Protein AF-A0A3N5VR86-F1 (afdb_monomer_lite)

Structure (mmCIF, N/CA/C/O backbone):
data_AF-A0A3N5VR86-F1
#
_entry.id   AF-A0A3N5VR86-F1
#
loop_
_atom_site.group_PDB
_atom_site.id
_atom_site.type_symbol
_atom_site.label_atom_id
_atom_site.label_alt_id
_atom_site.label_comp_id
_atom_site.label_asym_id
_atom_site.label_entity_id
_atom_site.label_seq_id
_atom_site.pdbx_PDB_ins_code
_atom_site.Cartn_x
_atom_site.Cartn_y
_atom_site.Cartn_z
_atom_site.occupancy
_atom_site.B_iso_or_equiv
_atom_site.auth_seq_id
_atom_site.auth_comp_id
_atom_site.auth_asym_id
_atom_site.auth_atom_id
_atom_site.pdbx_PDB_model_num
ATOM 1 N N . MET A 1 1 ? -20.592 16.393 18.554 1.00 48.22 1 MET A N 1
ATOM 2 C CA . MET A 1 1 ? -19.288 15.697 18.488 1.00 48.22 1 MET A CA 1
ATOM 3 C C . MET A 1 1 ? -19.389 14.671 17.371 1.00 48.22 1 MET A C 1
ATOM 5 O O . MET A 1 1 ? -20.333 13.891 17.407 1.00 48.22 1 MET A O 1
ATOM 9 N N . LYS A 1 2 ? -18.536 14.726 16.339 1.00 50.59 2 LYS A N 1
ATOM 10 C CA . LYS A 1 2 ? -18.506 13.680 15.300 1.00 50.59 2 LYS A CA 1
ATOM 11 C C . LYS A 1 2 ? -17.935 12.411 15.940 1.00 50.59 2 LYS A C 1
ATOM 13 O O . LYS A 1 2 ? -16.921 12.503 16.624 1.00 50.59 2 LYS A O 1
ATOM 18 N N . ALA A 1 3 ? -18.610 11.278 15.774 1.00 68.69 3 ALA A N 1
ATOM 19 C CA . ALA A 1 3 ? -18.090 9.990 16.219 1.00 68.69 3 ALA A CA 1
ATOM 20 C C . ALA A 1 3 ? -16.789 9.670 15.465 1.00 68.69 3 ALA A C 1
ATOM 22 O O . ALA A 1 3 ? -16.685 9.978 14.275 1.00 68.69 3 ALA A O 1
ATOM 23 N N . SER A 1 4 ? -15.808 9.083 16.154 1.00 71.00 4 SER A N 1
ATOM 24 C CA . SER A 1 4 ? -14.582 8.597 15.517 1.00 71.00 4 SER A CA 1
ATOM 25 C C . SER A 1 4 ? -14.919 7.440 14.566 1.00 71.00 4 SER A C 1
ATOM 27 O O . SER A 1 4 ? -15.723 6.582 14.942 1.00 71.00 4 SER A O 1
ATOM 29 N N . PRO A 1 5 ? -14.356 7.408 13.346 1.00 75.75 5 PRO A N 1
ATOM 30 C CA . PRO A 1 5 ? -14.631 6.344 12.388 1.00 75.75 5 PRO A CA 1
ATOM 31 C C . PRO A 1 5 ? -14.121 4.993 12.908 1.00 75.75 5 PRO A C 1
ATOM 33 O O . PRO A 1 5 ? -13.109 4.912 13.603 1.00 75.75 5 PRO A O 1
ATOM 36 N N . HIS A 1 6 ? -14.850 3.924 12.586 1.00 83.81 6 HIS A N 1
ATOM 37 C CA . HIS A 1 6 ? -14.459 2.557 12.920 1.00 83.81 6 HIS A CA 1
ATOM 38 C C . HIS A 1 6 ? -13.437 2.045 11.895 1.00 83.81 6 HIS A C 1
ATOM 40 O O . HIS A 1 6 ? -13.763 1.922 10.716 1.00 83.81 6 HIS A O 1
ATOM 46 N N . ILE A 1 7 ? -12.224 1.715 12.341 1.00 82.31 7 ILE A N 1
ATOM 47 C CA . ILE A 1 7 ? -11.138 1.188 11.497 1.00 82.31 7 ILE A CA 1
ATOM 48 C C . ILE A 1 7 ? -11.488 -0.242 11.062 1.00 82.31 7 ILE A C 1
ATOM 50 O O . ILE A 1 7 ? -11.846 -1.066 11.901 1.00 82.31 7 ILE A O 1
ATOM 54 N N . SER A 1 8 ? -11.400 -0.546 9.767 1.00 77.50 8 SER A N 1
ATOM 55 C CA . SER A 1 8 ? -11.773 -1.859 9.212 1.00 77.50 8 SER A CA 1
ATOM 56 C C . SER A 1 8 ? -10.684 -2.514 8.360 1.00 77.50 8 SER A C 1
ATOM 58 O O . SER A 1 8 ? -10.718 -3.734 8.177 1.00 77.50 8 SER A O 1
ATOM 60 N N . VAL A 1 9 ? -9.698 -1.746 7.881 1.00 80.81 9 VAL A N 1
ATOM 61 C CA . VAL A 1 9 ? -8.567 -2.266 7.100 1.00 80.81 9 VAL A CA 1
ATOM 62 C C . VAL A 1 9 ? -7.235 -1.664 7.540 1.00 80.81 9 VAL A C 1
ATOM 64 O O . VAL A 1 9 ? -7.155 -0.505 7.955 1.00 80.81 9 VAL A O 1
ATOM 67 N N . LEU A 1 10 ? -6.183 -2.459 7.384 1.00 82.00 10 LEU A N 1
ATOM 68 C CA . LEU A 1 10 ? -4.796 -2.092 7.592 1.00 82.00 10 LEU A CA 1
ATOM 69 C C . LEU A 1 10 ? -3.991 -2.322 6.306 1.00 82.00 10 LEU A C 1
ATOM 71 O O . LEU A 1 10 ? -3.913 -3.438 5.795 1.00 82.00 10 LEU A O 1
ATOM 75 N N . PHE A 1 11 ? -3.381 -1.262 5.791 1.00 79.94 11 PHE A N 1
ATOM 76 C CA . PHE A 1 11 ? -2.424 -1.297 4.695 1.00 79.94 11 PHE A CA 1
ATOM 77 C C . PHE A 1 11 ? -1.000 -1.275 5.251 1.00 79.94 11 PHE A C 1
ATOM 79 O O . PHE A 1 11 ? -0.653 -0.394 6.040 1.00 79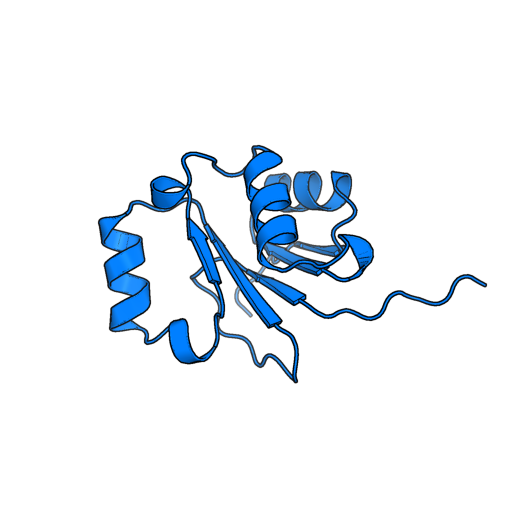.94 11 PHE A O 1
ATOM 86 N N . VAL A 1 12 ? -0.171 -2.224 4.826 1.00 77.12 12 VAL A N 1
ATOM 87 C CA . VAL A 1 12 ? 1.211 -2.388 5.308 1.00 77.12 12 VAL A CA 1
ATOM 88 C C . VAL A 1 12 ? 2.175 -2.617 4.152 1.00 77.12 12 VAL A C 1
ATOM 90 O O . VAL A 1 12 ? 1.771 -3.010 3.056 1.00 77.12 12 VAL A O 1
ATOM 93 N N . ASP A 1 13 ? 3.467 -2.409 4.388 1.00 73.81 13 ASP A N 1
ATOM 94 C CA . ASP A 1 13 ? 4.483 -2.993 3.517 1.00 73.81 13 ASP A CA 1
ATOM 95 C C . ASP A 1 13 ? 4.639 -4.498 3.797 1.00 73.81 13 ASP A C 1
ATOM 97 O O . ASP A 1 13 ? 4.401 -4.986 4.902 1.00 73.81 13 ASP A O 1
ATOM 101 N N . ILE A 1 14 ? 5.074 -5.250 2.787 1.00 60.69 14 ILE A N 1
ATOM 102 C CA . ILE A 1 14 ? 5.129 -6.720 2.788 1.00 60.69 14 ILE A CA 1
ATOM 103 C C . ILE A 1 14 ? 6.205 -7.305 3.743 1.00 60.69 14 ILE A C 1
ATOM 105 O O . ILE A 1 14 ? 6.456 -8.509 3.758 1.00 60.69 14 ILE A O 1
ATOM 109 N N . GLY A 1 15 ? 6.876 -6.459 4.534 1.00 54.31 15 GLY A N 1
ATOM 110 C CA . GLY A 1 15 ? 7.866 -6.837 5.550 1.00 54.31 15 GLY A CA 1
ATOM 111 C C . GLY A 1 15 ? 7.342 -6.968 6.986 1.00 54.31 15 GLY A C 1
ATOM 112 O O . GLY A 1 15 ? 8.079 -7.476 7.826 1.00 54.31 15 GLY A O 1
ATOM 113 N N . GLY A 1 16 ? 6.115 -6.529 7.289 1.00 56.12 16 GLY A N 1
ATOM 114 C CA . GLY A 1 16 ? 5.565 -6.552 8.652 1.00 56.12 16 GLY A CA 1
ATOM 115 C C . GLY A 1 16 ? 4.645 -7.748 8.928 1.00 56.12 16 GLY A C 1
ATOM 116 O O . GLY A 1 16 ? 3.802 -8.087 8.101 1.00 56.12 16 GLY A O 1
ATOM 117 N N . VAL A 1 17 ? 4.766 -8.357 10.113 1.00 53.88 17 VAL A N 1
ATOM 118 C CA . VAL A 1 17 ? 3.806 -9.343 10.650 1.00 53.88 17 VAL A CA 1
ATOM 119 C C . VAL A 1 17 ? 2.960 -8.651 11.716 1.00 53.88 17 VAL A C 1
ATOM 121 O O . VAL A 1 17 ? 3.510 -8.053 12.637 1.00 53.88 17 VAL A O 1
ATOM 124 N N . LEU A 1 18 ? 1.630 -8.721 11.609 1.00 61.16 18 LEU A N 1
ATOM 125 C CA . LEU A 1 18 ? 0.706 -8.039 12.521 1.00 61.16 18 LEU A CA 1
ATOM 126 C C . LEU A 1 18 ? -0.412 -8.973 12.988 1.00 61.16 18 LEU A C 1
ATOM 128 O O . LEU A 1 18 ? -0.976 -9.737 12.207 1.00 61.16 18 LEU A O 1
ATOM 132 N N . LEU A 1 19 ? -0.773 -8.862 14.268 1.00 60.72 19 LEU A N 1
ATOM 133 C CA . LEU A 1 19 ? -2.001 -9.445 14.804 1.00 60.72 19 LEU A CA 1
ATOM 134 C C . LEU A 1 19 ? -3.184 -8.583 14.359 1.00 60.72 19 LEU A C 1
ATOM 136 O O . LEU A 1 19 ? -3.354 -7.454 14.817 1.00 60.72 19 LEU A O 1
ATOM 140 N N . THR A 1 20 ? -4.003 -9.121 13.461 1.00 65.00 20 THR A N 1
ATOM 141 C CA . THR A 1 20 ? -5.016 -8.337 12.741 1.00 65.00 20 THR A CA 1
ATOM 142 C C . THR A 1 20 ? -6.253 -8.019 13.581 1.00 65.00 20 THR A C 1
ATOM 144 O O . THR A 1 20 ? -6.949 -7.060 13.280 1.00 65.00 20 THR A O 1
ATOM 147 N N . ASN A 1 21 ? -6.529 -8.777 14.654 1.00 71.50 21 ASN A N 1
ATOM 148 C CA . ASN A 1 21 ? -7.671 -8.570 15.565 1.00 71.50 21 ASN A CA 1
ATOM 149 C C . ASN A 1 21 ? -9.021 -8.322 14.843 1.00 71.50 21 ASN A C 1
ATOM 151 O O . ASN A 1 21 ? -9.850 -7.544 15.310 1.00 71.50 21 ASN A O 1
ATOM 155 N N . GLY A 1 22 ? -9.251 -8.987 13.703 1.00 75.56 22 GLY A N 1
ATOM 156 C CA . GLY A 1 22 ? -10.474 -8.842 12.899 1.00 75.56 22 GLY A CA 1
ATOM 157 C C . GLY A 1 22 ? -10.437 -7.733 11.839 1.00 75.56 22 GLY A C 1
ATOM 158 O O . GLY A 1 22 ? -11.435 -7.528 11.152 1.00 75.56 22 GLY A O 1
ATOM 159 N N . LEU A 1 23 ? -9.308 -7.038 11.680 1.00 85.50 23 LEU A N 1
ATOM 160 C CA . LEU A 1 23 ? -9.070 -6.110 10.575 1.00 85.50 23 LEU A CA 1
ATOM 161 C C . LEU A 1 23 ? -8.727 -6.867 9.296 1.00 85.50 23 LEU A C 1
ATOM 163 O O . LEU A 1 23 ? -7.976 -7.846 9.329 1.00 85.50 23 LEU A O 1
ATOM 167 N N . LYS A 1 24 ? -9.203 -6.343 8.165 1.00 88.88 24 LYS A N 1
ATOM 168 C CA . LYS A 1 24 ? -8.690 -6.763 6.863 1.00 88.88 24 LYS A CA 1
ATOM 169 C C . LYS A 1 24 ? -7.271 -6.256 6.674 1.00 88.88 24 LYS A C 1
ATOM 171 O O . LYS A 1 24 ? -6.968 -5.140 7.097 1.00 88.88 24 LYS A O 1
ATOM 176 N N . VAL A 1 25 ? -6.416 -7.016 5.997 1.00 92.88 25 VAL A N 1
ATOM 177 C CA . VAL A 1 25 ? -5.032 -6.585 5.737 1.00 92.88 25 VAL A CA 1
ATOM 178 C C . VAL A 1 25 ? -4.708 -6.614 4.253 1.00 92.88 25 VAL A C 1
ATOM 180 O O . VAL A 1 25 ? -4.902 -7.624 3.580 1.00 92.88 25 VAL A O 1
ATOM 183 N N . GLY A 1 26 ? -4.174 -5.499 3.757 1.00 95.06 26 GLY A N 1
ATOM 184 C CA . GLY A 1 26 ? -3.638 -5.364 2.409 1.00 95.06 26 GLY A CA 1
ATOM 185 C C . GLY A 1 26 ? -2.165 -4.972 2.427 1.00 95.06 26 GLY A C 1
ATOM 186 O O . GLY A 1 26 ? -1.744 -4.165 3.252 1.00 95.06 26 GLY A O 1
ATOM 187 N N . ALA A 1 27 ? -1.378 -5.494 1.489 1.00 95.50 27 ALA A N 1
ATOM 188 C CA . ALA A 1 27 ? 0.007 -5.068 1.305 1.00 95.50 27 ALA A CA 1
ATOM 189 C C . ALA A 1 27 ? 0.131 -4.074 0.144 1.00 95.50 27 ALA A C 1
ATOM 191 O O . ALA A 1 27 ? -0.325 -4.371 -0.958 1.00 95.50 27 ALA A O 1
ATOM 192 N N . VAL A 1 28 ? 0.787 -2.929 0.352 1.00 96.75 28 VAL A N 1
ATOM 193 C CA . VAL A 1 28 ? 1.076 -1.935 -0.698 1.00 96.75 28 VAL A CA 1
ATOM 194 C C . VAL A 1 28 ? 2.586 -1.734 -0.792 1.00 96.75 28 VAL A C 1
ATOM 196 O O . VAL A 1 28 ? 3.189 -1.111 0.083 1.00 96.75 28 VAL A O 1
ATOM 199 N N . SER A 1 29 ? 3.221 -2.235 -1.856 1.00 95.62 29 SER A N 1
ATOM 200 C CA . SER A 1 29 ? 4.690 -2.288 -1.933 1.00 95.62 29 SER A CA 1
ATOM 201 C C . SER A 1 29 ? 5.271 -1.911 -3.297 1.00 95.62 29 SER A C 1
ATOM 203 O O . SER A 1 29 ? 4.707 -2.193 -4.357 1.00 95.62 29 SER A O 1
ATOM 205 N N . ASN A 1 30 ? 6.451 -1.286 -3.259 1.00 96.31 30 ASN A N 1
ATOM 206 C CA . ASN A 1 30 ? 7.274 -1.036 -4.437 1.00 96.31 30 ASN A CA 1
ATOM 207 C C . ASN A 1 30 ? 8.283 -2.178 -4.591 1.00 96.31 30 ASN A C 1
ATOM 209 O O . ASN A 1 30 ? 9.388 -2.096 -4.062 1.00 96.31 30 ASN A O 1
ATOM 213 N N . GLU A 1 31 ? 7.922 -3.223 -5.333 1.00 94.12 31 GLU A N 1
ATOM 214 C CA . GLU A 1 31 ? 8.746 -4.430 -5.443 1.00 94.12 31 GLU A CA 1
ATOM 215 C C . GLU A 1 31 ? 8.680 -5.055 -6.845 1.00 94.12 31 GLU A C 1
ATOM 217 O O . GLU A 1 31 ? 7.687 -4.923 -7.570 1.00 94.12 31 GLU A O 1
ATOM 222 N N . GLY A 1 32 ? 9.755 -5.742 -7.242 1.00 96.88 32 GLY A N 1
ATOM 223 C CA . GLY A 1 32 ? 9.824 -6.513 -8.484 1.00 96.88 32 GLY A CA 1
ATOM 224 C C . GLY A 1 32 ? 8.956 -7.775 -8.441 1.00 96.88 32 GLY A C 1
ATOM 225 O O . GLY A 1 32 ? 8.771 -8.381 -7.390 1.00 96.88 32 GLY A O 1
ATOM 226 N N . ARG A 1 33 ? 8.439 -8.197 -9.603 1.00 96.94 33 ARG A N 1
ATOM 227 C CA . ARG A 1 33 ? 7.424 -9.263 -9.690 1.00 96.94 33 ARG A CA 1
ATOM 228 C C . ARG A 1 33 ? 7.907 -10.594 -9.128 1.00 96.94 33 ARG A C 1
ATOM 230 O O . ARG A 1 33 ? 7.178 -11.229 -8.377 1.00 96.94 33 ARG A O 1
ATOM 237 N N . GLU A 1 34 ? 9.105 -11.020 -9.509 1.00 97.81 34 GLU A N 1
ATOM 238 C CA . GLU A 1 34 ? 9.658 -12.309 -9.081 1.00 97.81 34 GLU A CA 1
ATOM 239 C C . GLU A 1 34 ? 9.915 -12.338 -7.575 1.00 97.81 34 GLU A C 1
ATOM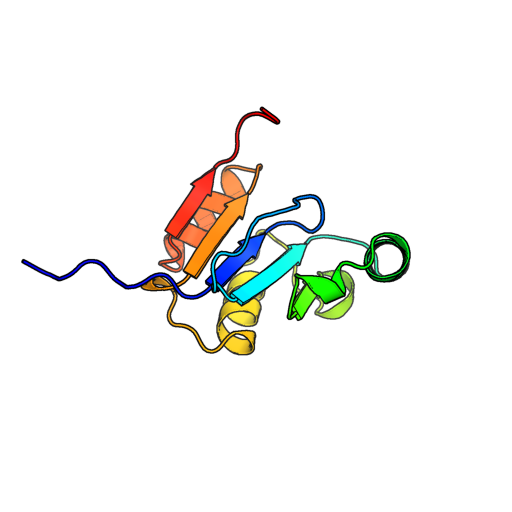 241 O O . GLU A 1 34 ? 9.538 -13.303 -6.915 1.00 97.81 34 GLU A O 1
ATOM 246 N N . LEU A 1 35 ? 10.466 -11.249 -7.028 1.00 95.69 35 LEU A N 1
ATOM 247 C CA . LEU A 1 35 ? 10.718 -11.118 -5.596 1.00 95.69 35 LEU A CA 1
ATOM 248 C C . LEU A 1 35 ? 9.411 -11.138 -4.795 1.00 95.69 35 LEU A C 1
ATOM 250 O O . LEU A 1 35 ? 9.302 -11.910 -3.846 1.00 95.69 35 LEU A O 1
ATOM 254 N N . ALA A 1 36 ? 8.398 -10.383 -5.228 1.00 96.12 36 ALA A N 1
ATOM 255 C CA . ALA A 1 36 ? 7.087 -10.381 -4.585 1.00 96.12 36 ALA A CA 1
ATOM 256 C C . ALA A 1 36 ? 6.435 -11.769 -4.614 1.00 96.12 36 ALA A C 1
ATOM 258 O O . ALA A 1 36 ? 5.988 -12.268 -3.585 1.00 96.12 36 ALA A O 1
ATOM 259 N N . VAL A 1 37 ? 6.430 -12.441 -5.773 1.00 97.00 37 VAL A N 1
ATOM 260 C CA . VAL A 1 37 ? 5.893 -13.808 -5.890 1.00 97.00 37 VAL A CA 1
ATOM 261 C C . VAL A 1 37 ? 6.643 -14.782 -4.982 1.00 97.00 37 VAL A C 1
ATOM 263 O O . VAL A 1 37 ? 6.008 -15.626 -4.351 1.00 97.00 37 VAL A O 1
ATOM 266 N N . HIS A 1 38 ? 7.971 -14.676 -4.907 1.00 96.00 38 HIS A N 1
ATOM 267 C CA . HIS A 1 38 ? 8.779 -15.513 -4.029 1.00 96.00 38 HIS A CA 1
ATOM 268 C C . HIS A 1 38 ? 8.435 -15.274 -2.555 1.00 96.00 38 HIS A C 1
ATOM 270 O O . HIS A 1 38 ? 8.084 -16.232 -1.876 1.00 96.00 38 HIS A O 1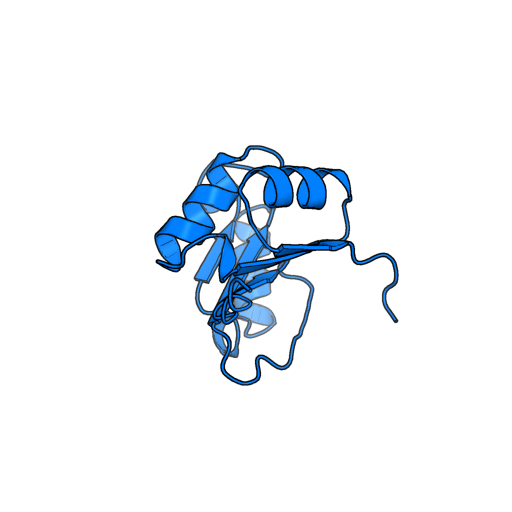
ATOM 276 N N . ARG A 1 39 ? 8.433 -14.021 -2.079 1.00 93.88 39 ARG A N 1
ATOM 277 C CA . ARG A 1 39 ? 8.139 -13.681 -0.674 1.00 93.88 39 ARG A CA 1
ATOM 278 C C . ARG A 1 39 ? 6.729 -14.081 -0.252 1.00 93.88 39 ARG A C 1
ATOM 280 O O . ARG A 1 39 ? 6.565 -14.649 0.821 1.00 93.88 39 ARG A O 1
ATOM 287 N N . ILE A 1 40 ? 5.729 -13.831 -1.103 1.00 94.25 40 ILE A N 1
ATOM 288 C CA . ILE A 1 40 ? 4.334 -14.220 -0.839 1.00 94.25 40 ILE A CA 1
ATOM 289 C C . ILE A 1 40 ? 4.227 -15.725 -0.583 1.00 94.25 40 ILE A C 1
ATOM 291 O O . ILE A 1 40 ? 3.508 -16.139 0.323 1.00 94.25 40 ILE A O 1
ATOM 295 N N . ARG A 1 41 ? 4.951 -16.533 -1.368 1.00 95.69 41 ARG A N 1
ATOM 296 C CA . ARG A 1 41 ? 4.937 -17.996 -1.257 1.00 95.69 41 ARG A CA 1
ATOM 297 C C . ARG A 1 41 ? 5.786 -18.504 -0.097 1.00 95.69 41 ARG A C 1
ATOM 299 O O . ARG A 1 41 ? 5.282 -19.265 0.713 1.00 95.69 41 ARG A O 1
ATOM 306 N N . GLU A 1 42 ? 7.044 -18.082 -0.025 1.00 96.00 42 GLU A N 1
ATOM 307 C CA . GLU A 1 42 ? 8.021 -18.561 0.960 1.00 96.00 42 GLU A CA 1
ATOM 308 C C . GLU A 1 42 ? 7.552 -18.291 2.395 1.00 96.00 42 GLU A C 1
ATOM 310 O O . GLU A 1 42 ? 7.602 -19.166 3.256 1.00 96.00 42 GLU A O 1
ATOM 315 N N . PHE A 1 43 ? 7.018 -17.091 2.640 1.00 92.75 43 PHE A N 1
ATOM 316 C CA . PHE A 1 43 ? 6.593 -16.657 3.971 1.00 92.75 43 PHE A CA 1
ATOM 317 C C . PHE A 1 43 ? 5.093 -16.832 4.228 1.00 92.75 43 PHE A C 1
ATOM 319 O O . PHE A 1 43 ? 4.596 -16.309 5.219 1.00 92.75 43 PHE A O 1
ATOM 326 N N . HIS A 1 44 ? 4.371 -17.545 3.354 1.00 92.44 44 HIS A N 1
ATOM 327 C CA . HIS A 1 44 ? 2.941 -17.844 3.523 1.00 92.44 44 HIS A CA 1
ATOM 328 C C . HIS A 1 44 ? 2.086 -16.590 3.790 1.00 92.44 44 HIS A C 1
ATOM 330 O O . HIS A 1 44 ? 1.126 -16.605 4.556 1.00 92.44 44 HIS A O 1
ATOM 336 N N . LEU A 1 45 ? 2.422 -15.475 3.135 1.00 92.00 45 LEU A N 1
ATOM 337 C CA . LEU A 1 45 ? 1.840 -14.163 3.442 1.00 92.00 45 LEU A CA 1
ATOM 338 C C . LEU A 1 45 ? 0.325 -14.103 3.203 1.00 92.00 45 LEU A C 1
ATOM 340 O O . LEU A 1 45 ? -0.372 -13.291 3.803 1.00 92.00 45 LEU A O 1
ATOM 344 N N . THR A 1 46 ? -0.198 -14.981 2.348 1.00 93.12 46 THR A N 1
ATOM 345 C CA . THR A 1 46 ? -1.637 -15.122 2.091 1.00 93.12 46 THR A CA 1
ATOM 346 C C . THR A 1 46 ? -2.435 -15.631 3.293 1.00 93.12 46 THR A C 1
ATOM 348 O O . THR A 1 46 ? -3.658 -15.582 3.254 1.00 93.12 46 THR A O 1
ATOM 351 N N . GLU A 1 47 ? -1.787 -16.142 4.344 1.00 90.50 47 GLU A N 1
ATOM 352 C CA . GLU A 1 47 ? -2.477 -16.584 5.565 1.00 90.50 47 GLU A CA 1
ATOM 353 C C . GLU A 1 47 ? -3.021 -15.414 6.396 1.00 90.50 47 GLU A C 1
ATOM 355 O O . GLU A 1 47 ? -3.943 -15.604 7.187 1.00 90.50 47 GLU A O 1
ATOM 360 N N . PHE A 1 48 ? -2.482 -14.204 6.210 1.00 87.38 48 PHE A N 1
ATOM 361 C CA . PHE A 1 48 ? -2.899 -13.017 6.963 1.00 87.38 48 PHE A CA 1
ATOM 362 C C . PHE A 1 48 ? -3.052 -11.744 6.120 1.00 87.38 48 PHE A C 1
ATOM 364 O O . PHE A 1 48 ? -3.643 -10.786 6.610 1.00 87.38 48 PHE A O 1
ATOM 371 N N . ILE A 1 49 ? -2.563 -11.712 4.874 1.00 91.88 49 ILE A N 1
ATOM 372 C CA . ILE A 1 49 ? -2.786 -10.615 3.920 1.00 91.88 49 ILE A CA 1
ATOM 373 C C . ILE A 1 49 ? -3.800 -11.066 2.863 1.00 91.88 49 ILE A C 1
ATOM 375 O O . ILE A 1 49 ? -3.574 -12.031 2.134 1.00 91.88 49 ILE A O 1
ATOM 379 N N . GLU A 1 50 ? -4.904 -10.330 2.746 1.00 92.50 50 GLU A N 1
ATOM 380 C CA . GLU A 1 50 ? -6.017 -10.642 1.840 1.00 92.50 50 GLU A CA 1
ATOM 381 C C . GLU A 1 50 ? -5.743 -10.225 0.392 1.00 92.50 50 GLU A C 1
ATOM 383 O O . GLU A 1 50 ? -6.220 -10.866 -0.545 1.00 92.50 50 GLU A O 1
ATOM 388 N N . PHE A 1 51 ? -4.984 -9.147 0.182 1.00 95.00 51 PHE A N 1
ATOM 389 C CA . PHE A 1 51 ? -4.643 -8.667 -1.156 1.00 95.00 51 PHE A CA 1
ATOM 390 C C . PHE A 1 51 ? -3.303 -7.930 -1.191 1.00 95.00 51 PHE A C 1
ATOM 392 O O . PHE A 1 51 ? -2.851 -7.341 -0.210 1.00 95.00 51 PHE A O 1
ATOM 399 N N . PHE A 1 52 ? -2.680 -7.937 -2.369 1.00 96.50 52 PHE A N 1
ATOM 400 C CA . PHE A 1 52 ? -1.352 -7.377 -2.603 1.00 96.50 52 PHE A CA 1
ATOM 401 C C . PHE A 1 52 ? -1.395 -6.378 -3.765 1.00 96.50 52 PHE A C 1
ATOM 403 O O . PHE A 1 52 ? -1.623 -6.752 -4.916 1.00 96.50 52 PHE A O 1
ATOM 410 N N . VAL A 1 53 ? -1.123 -5.108 -3.474 1.00 97.44 53 VAL A N 1
ATOM 411 C CA . VAL A 1 53 ? -0.953 -4.018 -4.440 1.00 97.44 53 VAL A CA 1
ATOM 412 C C . VAL A 1 53 ? 0.542 -3.768 -4.624 1.00 97.44 53 VAL A C 1
ATOM 414 O O . VAL A 1 53 ? 1.158 -2.937 -3.956 1.00 97.44 53 VAL A O 1
ATOM 417 N N . ILE A 1 54 ? 1.149 -4.543 -5.521 1.00 97.69 54 ILE A N 1
ATOM 418 C CA . ILE A 1 54 ? 2.590 -4.490 -5.791 1.00 97.69 54 ILE A CA 1
ATOM 419 C C . ILE A 1 54 ? 2.842 -3.740 -7.092 1.00 97.69 54 ILE A C 1
ATOM 421 O O . ILE A 1 54 ? 2.245 -4.065 -8.122 1.00 97.69 54 ILE A O 1
ATOM 425 N N . SER A 1 55 ? 3.765 -2.779 -7.078 1.00 97.56 55 SER A N 1
ATOM 426 C CA . SER A 1 55 ? 3.986 -1.879 -8.216 1.00 97.56 55 SER A CA 1
ATOM 427 C C . SER A 1 55 ? 4.304 -2.588 -9.535 1.00 97.56 55 SER A C 1
ATOM 429 O O . SER A 1 55 ? 3.836 -2.190 -10.602 1.00 97.56 55 SER A O 1
ATOM 431 N N . SER A 1 56 ? 5.037 -3.700 -9.486 1.00 97.50 56 SER A N 1
ATOM 432 C CA . SER A 1 56 ? 5.326 -4.517 -10.669 1.00 97.50 56 SER A CA 1
ATOM 433 C C . SER A 1 56 ? 4.113 -5.269 -11.231 1.00 97.50 56 SER A C 1
ATOM 435 O O . SER A 1 56 ? 4.145 -5.668 -12.398 1.00 97.50 56 SER A O 1
ATOM 437 N N . PHE A 1 57 ? 3.050 -5.462 -10.445 1.00 97.50 57 PHE A N 1
ATOM 438 C CA . PHE A 1 57 ? 1.795 -6.074 -10.891 1.00 97.50 57 PHE A CA 1
ATOM 439 C C . PHE A 1 57 ? 0.842 -5.032 -11.473 1.00 97.50 57 PHE A C 1
ATOM 441 O O . PHE A 1 57 ? 0.242 -5.280 -12.515 1.00 97.50 57 PHE A O 1
ATOM 448 N N . VAL A 1 58 ? 0.732 -3.874 -10.817 1.00 96.56 58 VAL A N 1
ATOM 449 C CA . VAL A 1 58 ? -0.309 -2.873 -11.107 1.00 96.56 58 VAL A CA 1
ATOM 450 C C . VAL A 1 58 ? 0.192 -1.667 -11.903 1.00 96.56 58 VAL A C 1
ATOM 452 O O . VAL A 1 58 ? -0.610 -0.862 -12.353 1.00 96.56 58 VAL A O 1
ATOM 455 N N . ARG A 1 59 ? 1.511 -1.541 -12.102 1.00 96.69 59 ARG A N 1
ATOM 456 C CA . ARG A 1 59 ? 2.191 -0.461 -12.848 1.00 96.69 59 ARG A CA 1
ATOM 457 C C . ARG A 1 59 ? 2.066 0.950 -12.256 1.00 96.69 59 ARG A C 1
ATOM 459 O O . ARG A 1 59 ? 2.646 1.873 -12.815 1.00 96.69 59 ARG A O 1
ATOM 466 N N . PHE A 1 60 ? 1.431 1.092 -11.098 1.00 95.56 60 PHE A N 1
ATOM 467 C CA . PHE A 1 60 ? 1.522 2.260 -10.218 1.00 95.56 60 PHE A CA 1
ATOM 468 C C . PHE A 1 60 ? 2.575 2.028 -9.138 1.00 95.56 60 PHE A C 1
ATOM 470 O O . PHE A 1 60 ? 2.795 0.889 -8.737 1.00 95.56 60 PHE A O 1
ATOM 477 N N . ARG A 1 61 ? 3.228 3.079 -8.640 1.00 96.12 61 ARG A N 1
ATOM 478 C CA . ARG A 1 61 ? 4.221 2.965 -7.561 1.00 96.12 61 ARG A CA 1
ATOM 479 C C . ARG A 1 61 ? 4.003 4.041 -6.514 1.00 96.12 61 ARG A C 1
ATOM 481 O O . ARG A 1 61 ? 3.607 5.146 -6.844 1.00 96.12 61 ARG A O 1
ATOM 488 N N . LYS A 1 62 ? 4.384 3.770 -5.269 1.00 95.75 62 LYS A N 1
ATOM 489 C CA . LYS A 1 62 ? 4.572 4.838 -4.277 1.00 95.75 62 LYS A CA 1
ATOM 490 C C . LYS A 1 62 ? 5.695 5.779 -4.772 1.00 95.75 62 LYS A C 1
ATOM 492 O O . LYS A 1 62 ? 6.708 5.267 -5.286 1.00 95.75 62 LYS A O 1
ATOM 497 N N . PRO A 1 63 ? 5.574 7.112 -4.627 1.00 95.44 63 PRO A N 1
ATOM 498 C CA . PRO A 1 63 ? 4.540 7.845 -3.887 1.00 95.44 63 PRO A CA 1
ATOM 499 C C . PRO A 1 63 ? 3.294 8.247 -4.701 1.00 95.44 63 PRO A C 1
ATOM 501 O O . PRO A 1 63 ? 2.501 9.029 -4.195 1.00 95.44 63 PRO A O 1
ATOM 504 N N . ASP A 1 64 ? 3.097 7.774 -5.933 1.00 96.25 64 ASP A N 1
ATOM 505 C CA . ASP A 1 64 ? 1.949 8.198 -6.741 1.00 96.25 64 ASP A CA 1
ATOM 506 C C . ASP A 1 64 ? 0.633 7.806 -6.053 1.00 96.25 64 ASP A C 1
ATOM 508 O O . ASP A 1 64 ? 0.424 6.645 -5.694 1.00 96.25 64 ASP A O 1
ATOM 512 N N . ALA A 1 65 ? -0.275 8.772 -5.888 1.00 96.69 65 ALA A N 1
ATOM 513 C CA . ALA A 1 65 ? -1.527 8.596 -5.147 1.00 96.69 65 ALA A CA 1
ATOM 514 C C . ALA A 1 65 ? -2.409 7.446 -5.683 1.00 96.69 65 ALA A C 1
ATOM 516 O O . ALA A 1 65 ? -3.200 6.865 -4.940 1.00 96.69 65 ALA A O 1
ATOM 517 N N . ASP A 1 66 ? -2.254 7.082 -6.957 1.00 97.75 66 ASP A N 1
ATOM 518 C CA . ASP A 1 66 ? -3.059 6.053 -7.618 1.00 97.75 66 ASP A CA 1
ATOM 519 C C . ASP A 1 66 ? -2.850 4.652 -7.039 1.00 97.75 66 ASP A C 1
ATOM 521 O O . ASP A 1 66 ? -3.790 3.860 -7.026 1.00 97.75 66 ASP A O 1
ATOM 525 N N . ILE A 1 67 ? -1.672 4.344 -6.479 1.00 97.88 67 ILE A N 1
ATOM 526 C CA . ILE A 1 67 ? -1.467 3.042 -5.825 1.00 97.88 67 ILE A CA 1
ATOM 527 C C . ILE A 1 67 ? -2.289 2.919 -4.532 1.00 97.88 67 ILE A C 1
ATOM 529 O O . ILE A 1 67 ? -2.800 1.845 -4.220 1.00 97.88 67 ILE A O 1
ATOM 533 N N . PHE A 1 68 ? -2.465 4.027 -3.807 1.00 97.81 68 PHE A N 1
ATOM 534 C CA . PHE A 1 68 ? -3.273 4.083 -2.590 1.00 97.81 68 PHE A CA 1
ATOM 535 C C . PHE A 1 68 ? -4.766 4.062 -2.917 1.00 97.81 68 PHE A C 1
ATOM 537 O O . PHE A 1 68 ? -5.523 3.348 -2.265 1.00 97.81 68 PHE A O 1
ATOM 544 N N . ARG A 1 69 ? -5.186 4.783 -3.968 1.00 97.75 69 ARG A N 1
ATOM 545 C CA . ARG A 1 69 ? -6.565 4.712 -4.480 1.00 97.75 69 ARG A CA 1
ATOM 546 C C . ARG A 1 69 ? -6.922 3.299 -4.912 1.00 97.75 69 ARG A C 1
ATOM 548 O O . ARG A 1 69 ? -7.954 2.793 -4.500 1.00 97.75 69 ARG A O 1
ATOM 555 N N . LEU A 1 70 ? -6.024 2.624 -5.627 1.00 98.00 70 LEU A N 1
ATOM 556 C CA . LEU A 1 70 ? -6.218 1.230 -6.007 1.00 98.00 70 LEU A CA 1
ATOM 557 C C . LEU A 1 70 ? -6.373 0.311 -4.784 1.00 98.00 70 LEU A C 1
ATOM 559 O O . LEU A 1 70 ? -7.192 -0.603 -4.805 1.00 98.00 70 LEU A O 1
ATOM 563 N N . ALA A 1 71 ? -5.617 0.549 -3.711 1.00 97.19 71 ALA A N 1
ATOM 564 C CA . ALA A 1 71 ? -5.750 -0.220 -2.476 1.00 97.19 71 ALA A CA 1
ATOM 565 C C . ALA A 1 71 ? -7.112 0.010 -1.788 1.00 97.19 71 ALA A C 1
ATOM 567 O O . ALA A 1 71 ? -7.741 -0.950 -1.331 1.00 97.19 71 ALA A O 1
ATOM 568 N N . LEU A 1 72 ? -7.603 1.253 -1.760 1.00 96.62 72 LEU A N 1
ATOM 569 C CA . LEU A 1 72 ? -8.949 1.599 -1.283 1.00 96.62 72 LEU A CA 1
ATOM 570 C C . LEU A 1 72 ? -10.041 0.964 -2.156 1.00 96.62 72 LEU A C 1
ATOM 572 O O . LEU A 1 72 ? -10.967 0.350 -1.632 1.00 96.62 72 LEU A O 1
ATOM 576 N N . ASP A 1 73 ? -9.891 1.024 -3.479 1.00 97.31 73 ASP A N 1
ATOM 577 C CA . ASP A 1 73 ? -10.832 0.434 -4.430 1.00 97.31 73 ASP A CA 1
ATOM 578 C C . ASP A 1 73 ? -10.878 -1.094 -4.302 1.00 97.31 73 ASP A C 1
ATOM 580 O O . ASP A 1 73 ? -11.951 -1.683 -4.322 1.00 97.31 73 ASP A O 1
ATOM 584 N N . ILE A 1 74 ? -9.748 -1.777 -4.116 1.00 96.38 74 ILE A N 1
ATOM 585 C CA . ILE A 1 74 ? -9.744 -3.237 -3.913 1.00 96.38 74 ILE A CA 1
ATOM 586 C C . ILE A 1 74 ? -10.402 -3.609 -2.579 1.00 96.38 74 ILE A C 1
ATOM 588 O O . ILE A 1 74 ? -11.174 -4.566 -2.511 1.00 96.38 74 ILE A O 1
ATOM 592 N N . SER A 1 75 ? -10.109 -2.856 -1.519 1.00 94.69 75 SER A N 1
ATOM 593 C CA . SER A 1 75 ? -10.637 -3.130 -0.177 1.00 94.69 75 SER A CA 1
ATOM 594 C C . SER A 1 75 ? -12.095 -2.702 0.013 1.00 94.69 75 SER A C 1
ATOM 596 O O . SER A 1 75 ? -12.749 -3.201 0.934 1.00 94.69 75 SER A O 1
ATOM 598 N N . GLN A 1 76 ? -12.613 -1.834 -0.866 1.00 95.44 76 GLN A N 1
ATOM 599 C CA . GLN A 1 76 ? -13.963 -1.264 -0.814 1.00 95.44 76 GLN A CA 1
ATOM 600 C C . GLN A 1 76 ? -14.250 -0.549 0.517 1.00 95.44 76 GLN A C 1
ATOM 602 O O . GLN A 1 76 ? -15.373 -0.574 1.024 1.00 95.44 76 GLN A O 1
ATOM 607 N N . VAL A 1 77 ? -13.226 0.080 1.101 1.00 92.56 77 VAL A N 1
ATOM 608 C CA . VAL A 1 77 ? -13.346 0.855 2.341 1.00 92.56 77 VAL A CA 1
ATOM 609 C C . VAL A 1 77 ? -13.170 2.350 2.076 1.00 92.56 77 VAL A C 1
ATOM 611 O O . VAL A 1 77 ? -12.355 2.742 1.237 1.00 92.56 77 VAL A O 1
ATOM 614 N N . PRO A 1 78 ? -13.906 3.215 2.788 1.00 95.06 78 PRO A N 1
ATOM 615 C CA . PRO A 1 78 ? -13.645 4.644 2.732 1.00 95.06 78 PRO A CA 1
ATOM 616 C C . PRO A 1 78 ? -12.298 4.971 3.417 1.00 95.06 78 PRO A C 1
ATOM 618 O O . PRO A 1 78 ? -11.929 4.284 4.377 1.00 95.06 78 PRO A O 1
ATOM 621 N N . PRO A 1 79 ? -11.564 6.011 2.970 1.00 96.62 79 PRO A N 1
ATOM 622 C CA . PRO A 1 79 ? -10.240 6.357 3.500 1.00 96.62 79 PRO A CA 1
ATOM 623 C C . PRO A 1 79 ? -10.189 6.514 5.024 1.00 96.62 79 PRO A C 1
ATOM 625 O O . PRO A 1 79 ? -9.261 6.030 5.667 1.00 96.62 79 PRO A O 1
ATOM 628 N N . GLU A 1 80 ? -11.223 7.108 5.620 1.00 96.25 80 GLU A N 1
ATOM 629 C CA . GLU A 1 80 ? -11.340 7.319 7.065 1.00 96.25 80 GLU A CA 1
ATOM 630 C C . GLU A 1 80 ? -11.480 6.025 7.888 1.00 96.25 80 GLU A C 1
ATOM 632 O O . GLU A 1 80 ? -11.407 6.06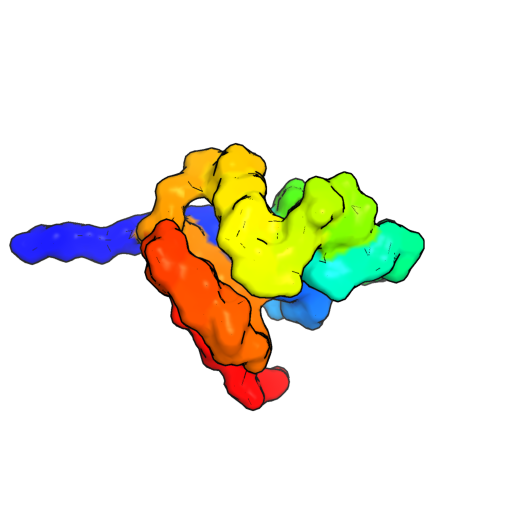2 9.113 1.00 96.25 80 GLU A O 1
ATOM 637 N N . GLN A 1 81 ? -11.700 4.873 7.249 1.00 95.31 81 GLN A N 1
ATOM 638 C CA . GLN A 1 81 ? -11.725 3.560 7.906 1.00 95.31 81 GLN A CA 1
ATOM 639 C C . GLN A 1 81 ? -10.467 2.727 7.626 1.00 95.31 81 GLN A C 1
ATOM 641 O O . GLN A 1 81 ? -10.377 1.578 8.071 1.00 95.31 81 GLN A O 1
ATOM 646 N N . ALA A 1 82 ? -9.497 3.293 6.908 1.00 96.19 82 ALA A N 1
ATOM 647 C CA . ALA A 1 82 ? -8.230 2.655 6.601 1.00 96.19 82 ALA A CA 1
ATOM 648 C C . ALA A 1 82 ? -7.097 3.198 7.472 1.00 96.19 82 ALA A C 1
ATOM 650 O O . ALA A 1 82 ? -7.003 4.405 7.707 1.00 96.19 82 ALA A O 1
ATOM 651 N N . VAL A 1 83 ? -6.200 2.300 7.888 1.00 95.69 83 VAL A N 1
ATOM 652 C CA . VAL A 1 83 ? -4.898 2.655 8.463 1.00 95.69 83 VAL A CA 1
ATOM 653 C C . VAL A 1 83 ? -3.787 2.295 7.493 1.00 95.69 83 VAL A C 1
ATOM 655 O O . VAL A 1 83 ? -3.801 1.201 6.944 1.00 95.69 83 VAL A O 1
ATOM 658 N N . TYR A 1 84 ? -2.804 3.172 7.313 1.00 95.88 84 TYR A N 1
ATOM 659 C CA . TYR A 1 84 ? -1.576 2.885 6.575 1.00 95.88 84 TYR A CA 1
ATOM 660 C C . TYR A 1 84 ? -0.355 2.978 7.490 1.00 95.88 84 TYR A C 1
ATOM 662 O O . TYR A 1 84 ? -0.157 3.996 8.151 1.00 95.88 84 TYR A O 1
ATOM 670 N N . VAL A 1 85 ? 0.457 1.922 7.539 1.00 93.69 85 VAL A N 1
ATOM 671 C CA . VAL A 1 85 ? 1.700 1.867 8.326 1.00 93.69 85 VAL A CA 1
ATOM 672 C C . VAL A 1 85 ? 2.884 1.832 7.375 1.00 93.69 85 VAL A C 1
ATOM 674 O O . VAL A 1 85 ? 2.949 0.970 6.498 1.00 93.69 85 VAL A O 1
ATOM 677 N N . GLU A 1 86 ? 3.813 2.771 7.544 1.00 92.62 86 GLU A N 1
ATOM 678 C CA . GLU A 1 86 ? 4.923 2.953 6.611 1.00 92.62 86 GLU A CA 1
ATOM 679 C C . GLU A 1 86 ? 6.135 3.620 7.272 1.00 92.62 86 GLU A C 1
ATOM 681 O O . GLU A 1 86 ? 5.981 4.471 8.149 1.00 92.62 86 GLU A O 1
ATOM 686 N N . ASP A 1 87 ? 7.339 3.240 6.838 1.00 91.75 87 ASP A N 1
ATOM 687 C CA . ASP A 1 87 ? 8.612 3.720 7.393 1.00 91.75 87 ASP A CA 1
ATOM 688 C C . ASP A 1 87 ? 9.131 4.991 6.702 1.00 91.75 87 ASP A C 1
ATOM 690 O O . ASP A 1 87 ? 9.992 5.700 7.220 1.00 91.75 87 ASP A O 1
ATOM 694 N N . ARG A 1 88 ? 8.598 5.309 5.516 1.00 93.00 88 ARG A N 1
ATOM 695 C CA . ARG A 1 88 ? 8.979 6.504 4.760 1.00 93.00 88 ARG A CA 1
ATOM 696 C C . ARG A 1 88 ? 7.998 7.646 5.011 1.00 93.00 88 ARG A C 1
ATOM 698 O O . ARG A 1 88 ? 6.855 7.558 4.551 1.00 93.00 88 ARG A O 1
ATOM 705 N N . PRO A 1 89 ? 8.439 8.781 5.582 1.00 94.81 89 PRO A N 1
ATOM 706 C CA . PRO A 1 89 ? 7.542 9.883 5.935 1.00 94.81 89 PRO A CA 1
ATOM 707 C C . PRO A 1 89 ? 6.806 10.451 4.714 1.00 94.81 89 PRO A C 1
ATOM 709 O O . PRO A 1 89 ? 5.607 10.700 4.776 1.00 94.81 89 PRO A O 1
ATOM 712 N N . MET A 1 90 ? 7.476 10.534 3.560 1.00 95.94 90 MET A N 1
ATOM 713 C CA . MET A 1 90 ? 6.862 10.990 2.305 1.00 95.94 90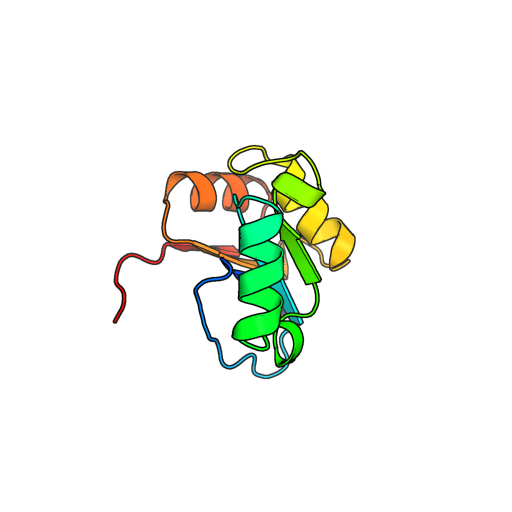 MET A CA 1
ATOM 714 C C . MET A 1 90 ? 5.650 10.136 1.888 1.00 95.94 90 MET A C 1
ATOM 716 O O . MET A 1 90 ? 4.674 10.663 1.371 1.00 95.94 90 MET A O 1
ATOM 720 N N . PHE A 1 91 ? 5.682 8.815 2.085 1.00 96.25 91 PHE A N 1
ATOM 721 C CA . PHE A 1 91 ? 4.552 7.947 1.730 1.00 96.25 91 PHE A CA 1
ATOM 722 C C . PHE A 1 91 ? 3.394 8.101 2.722 1.00 96.25 91 PHE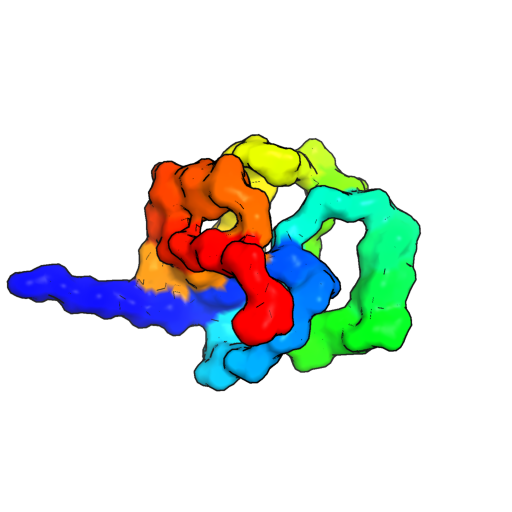 A C 1
ATOM 724 O O . PHE A 1 91 ? 2.232 8.093 2.318 1.00 96.25 91 PHE A O 1
ATOM 731 N N . VAL A 1 92 ? 3.718 8.285 4.005 1.00 96.31 92 VAL A N 1
ATOM 732 C CA . VAL A 1 92 ? 2.748 8.591 5.064 1.00 96.31 92 VAL A CA 1
ATOM 733 C C . VAL A 1 92 ? 2.016 9.901 4.763 1.00 96.31 92 VAL A C 1
ATOM 735 O O . VAL A 1 92 ? 0.800 9.972 4.919 1.00 96.31 92 VAL A O 1
ATOM 738 N N . GLU A 1 93 ? 2.733 10.932 4.316 1.00 97.38 93 GLU A N 1
ATOM 739 C CA . GLU A 1 93 ? 2.155 12.232 3.959 1.00 97.38 93 GLU A CA 1
ATOM 740 C C . GLU A 1 93 ? 1.164 12.121 2.797 1.00 97.38 93 GLU A C 1
ATOM 742 O O . GLU A 1 93 ? 0.023 12.559 2.940 1.00 97.38 93 GLU A O 1
ATOM 747 N N . ILE A 1 94 ? 1.530 11.440 1.706 1.00 97.25 94 ILE A N 1
ATOM 748 C CA . ILE A 1 94 ? 0.616 11.233 0.570 1.00 97.25 94 ILE A CA 1
ATOM 749 C C . ILE A 1 94 ? -0.645 10.466 0.987 1.00 97.25 94 ILE A C 1
ATOM 751 O O . ILE A 1 94 ? -1.753 10.823 0.590 1.00 97.25 94 ILE A O 1
ATOM 755 N N . ALA A 1 95 ? -0.514 9.425 1.811 1.00 97.31 95 ALA A N 1
ATOM 756 C CA . ALA A 1 95 ? -1.675 8.684 2.299 1.00 97.31 95 ALA A CA 1
ATOM 757 C C . ALA A 1 95 ? -2.596 9.565 3.172 1.00 97.31 95 ALA A C 1
ATOM 759 O O . ALA A 1 95 ? -3.821 9.499 3.039 1.00 97.31 95 ALA A O 1
ATOM 760 N N . ARG A 1 96 ? -2.031 10.455 4.004 1.00 97.50 96 ARG A N 1
ATOM 761 C CA . ARG A 1 96 ? -2.806 11.435 4.791 1.00 97.50 96 ARG A CA 1
ATOM 762 C C . ARG A 1 96 ? -3.568 12.420 3.913 1.00 97.50 96 ARG A C 1
ATOM 764 O O . ARG A 1 96 ? -4.713 12.730 4.233 1.00 97.50 96 ARG A O 1
ATOM 771 N N . GLU A 1 97 ? -2.980 12.884 2.811 1.00 97.69 97 GLU A N 1
ATOM 772 C CA . GLU A 1 97 ? -3.660 13.770 1.853 1.00 97.69 97 GLU A CA 1
ATOM 773 C C . GLU A 1 97 ? -4.898 13.114 1.219 1.00 97.69 97 GLU A C 1
ATOM 775 O O . GLU A 1 97 ? -5.849 13.805 0.852 1.00 97.69 97 GLU A O 1
ATOM 780 N N . LEU A 1 98 ? -4.927 11.779 1.147 1.00 96.88 98 LEU A N 1
ATOM 781 C CA . LEU A 1 98 ? -6.078 10.996 0.687 1.00 96.88 98 LEU A CA 1
ATOM 782 C C . LEU A 1 98 ? -7.116 10.717 1.785 1.00 96.88 98 LEU A C 1
ATOM 784 O O . LEU A 1 98 ? -8.119 10.059 1.517 1.00 96.88 98 LEU A O 1
ATOM 788 N N . GLY A 1 99 ? -6.897 11.203 3.009 1.00 97.56 99 GLY A N 1
ATOM 789 C CA . GLY A 1 99 ? -7.778 10.970 4.154 1.00 97.56 99 GLY A CA 1
ATOM 790 C C . GLY A 1 99 ? -7.537 9.645 4.881 1.00 97.56 99 GLY A C 1
ATOM 791 O O . GLY A 1 99 ? -8.336 9.287 5.743 1.00 97.56 99 GLY A O 1
ATOM 792 N N . ILE A 1 100 ? -6.452 8.926 4.567 1.00 97.88 100 ILE A N 1
ATOM 793 C CA . ILE A 1 100 ? -6.097 7.662 5.224 1.00 97.88 100 ILE A CA 1
ATOM 794 C C . ILE A 1 100 ? -5.414 7.956 6.563 1.00 97.88 100 ILE A C 1
ATOM 796 O O . ILE A 1 100 ? -4.453 8.736 6.638 1.00 97.88 100 ILE A O 1
ATOM 800 N N . HIS A 1 101 ? -5.852 7.289 7.633 1.00 96.88 101 HIS A N 1
ATOM 801 C CA . HIS A 1 101 ? -5.155 7.360 8.916 1.00 96.88 101 HIS A CA 1
ATOM 802 C C . HIS A 1 101 ? -3.767 6.735 8.776 1.00 96.88 101 HIS A C 1
ATOM 804 O O . HIS A 1 101 ? -3.645 5.535 8.588 1.00 96.88 101 HIS A O 1
ATOM 810 N N . SER A 1 102 ? -2.701 7.529 8.854 1.00 95.69 102 SER A N 1
ATOM 811 C CA . SER A 1 102 ? -1.358 7.020 8.540 1.00 95.69 102 SER A CA 1
ATOM 812 C C . SER A 1 102 ? -0.393 7.144 9.718 1.00 95.69 102 SER A C 1
ATOM 814 O O . SER A 1 102 ? -0.268 8.219 10.321 1.00 95.69 102 SER A O 1
ATOM 816 N N . ILE A 1 103 ? 0.296 6.044 10.018 1.00 94.19 103 ILE A N 1
ATOM 817 C CA . ILE A 1 103 ? 1.282 5.881 11.087 1.00 94.19 103 ILE A CA 1
ATOM 818 C C . ILE A 1 103 ? 2.669 5.841 10.444 1.00 94.19 103 ILE A C 1
ATOM 820 O O . ILE A 1 103 ? 2.939 4.998 9.590 1.00 94.19 103 ILE A O 1
ATOM 824 N N . HIS A 1 104 ? 3.536 6.759 10.870 1.00 94.12 104 HIS A N 1
ATOM 825 C CA . HIS A 1 104 ? 4.954 6.725 10.529 1.00 94.12 104 HIS A CA 1
ATOM 826 C C . HIS A 1 104 ? 5.669 5.805 11.515 1.00 94.12 104 HIS A C 1
ATOM 828 O O . HIS A 1 104 ? 5.626 6.046 12.720 1.00 94.12 104 HIS A O 1
ATOM 834 N N . HIS A 1 105 ? 6.264 4.736 11.004 1.00 88.12 105 HIS A N 1
ATOM 835 C CA . HIS A 1 105 ? 6.976 3.749 11.801 1.00 88.12 105 HIS A CA 1
ATOM 836 C C . HIS A 1 105 ? 8.476 4.054 11.784 1.00 88.12 105 HIS A C 1
ATOM 838 O O . HIS A 1 105 ? 9.128 3.908 10.755 1.00 88.12 105 HIS A O 1
ATOM 844 N N . GLU A 1 106 ? 9.019 4.507 12.913 1.00 85.38 106 GLU A N 1
ATOM 845 C CA . GLU A 1 106 ? 10.382 5.061 12.983 1.00 85.38 106 GLU A CA 1
ATOM 846 C C . GLU A 1 106 ? 11.437 4.057 13.473 1.00 85.38 106 GLU A C 1
ATOM 848 O O . GLU A 1 106 ? 12.630 4.245 13.235 1.00 85.38 106 GLU A O 1
ATOM 853 N N . THR A 1 107 ? 11.022 2.983 14.147 1.00 81.19 107 THR A N 1
ATOM 854 C CA . THR A 1 107 ? 11.904 2.021 14.830 1.00 81.19 107 THR A CA 1
ATOM 855 C C . THR A 1 107 ? 11.427 0.594 14.594 1.00 81.19 107 THR A C 1
ATOM 857 O O . THR A 1 107 ? 10.245 0.390 14.408 1.00 81.19 107 THR A O 1
ATOM 860 N N . MET A 1 108 ? 12.313 -0.408 14.614 1.00 62.12 108 MET A N 1
ATOM 861 C CA . MET A 1 108 ? 11.918 -1.828 14.485 1.00 62.12 108 MET A CA 1
ATOM 862 C C . MET A 1 108 ? 11.461 -2.479 15.805 1.00 62.12 108 MET A C 1
ATOM 864 O O . MET A 1 108 ? 11.146 -3.669 15.809 1.00 62.12 108 MET A O 1
ATOM 868 N N . GLU A 1 109 ? 11.483 -1.721 16.904 1.00 46.38 109 GLU A N 1
ATOM 869 C CA . GLU A 1 109 ? 11.090 -2.146 18.257 1.00 46.38 109 GLU A CA 1
ATOM 870 C C . GLU A 1 109 ? 9.603 -1.914 18.532 1.00 46.38 109 GLU A C 1
ATOM 872 O O . GLU A 1 109 ? 9.102 -0.827 18.157 1.00 46.38 109 GLU A O 1
#

Sequence (109 aa):
MKASPHISVLFVDIGGVLLTNGLKVGAVSNEGRELAVHRIREFHLTEFIEFFVISSFVRFRKPDADIFRLALDISQVPPEQAVYVEDRPMFVEIARELGIHSIHHETME

Radius of gyration: 13.46 Å; chains: 1; bounding box: 31×34×31 Å

Foldseek 3Di:
DDDQDAAAAEEEALPDDDDQVRHAYEYQEADADVVVVCSCPVVVSVVRHVYYLYCNVPVDHPPPLVSVVVVCVVVVDQQSNYEYEDQDVSSQVSSVVSVHRYDHDPDPD

Secondary structure (DSSP, 8-state):
-PPPPPP-EEEE-TT-----TT-EEEEEE---HHHHHHHHHHTTGGGT--EEEEHHHHS--TTSHHHHHHHHHHHT--GGGEEEEES-HHHHHHHHHTT-EEEE-----

pLDDT: mean 88.96, std 12.93, range [46.38, 98.0]